Protein AF-A0A3B8PJC1-F1 (afdb_monomer_lite)

Structure (mmCIF, N/CA/C/O backbone):
data_AF-A0A3B8PJC1-F1
#
_entry.id   AF-A0A3B8PJC1-F1
#
loop_
_atom_site.group_PDB
_atom_site.id
_atom_site.type_symbol
_atom_site.label_atom_id
_atom_site.label_alt_id
_atom_site.label_comp_id
_atom_site.label_asym_id
_atom_site.label_entity_id
_atom_site.label_seq_id
_atom_site.pdbx_PDB_ins_code
_atom_site.Cartn_x
_atom_site.Cartn_y
_atom_site.Cartn_z
_atom_site.occupancy
_atom_site.B_iso_or_equiv
_atom_site.auth_seq_id
_atom_site.auth_comp_id
_atom_site.auth_asym_id
_atom_site.auth_atom_id
_atom_site.pdbx_PDB_model_num
ATOM 1 N N . MET A 1 1 ? 3.576 16.536 16.459 1.00 47.75 1 MET A N 1
ATOM 2 C CA . MET A 1 1 ? 3.676 17.608 15.446 1.00 47.75 1 MET A CA 1
ATOM 3 C C . MET A 1 1 ? 4.575 18.656 16.077 1.00 47.75 1 MET A C 1
ATOM 5 O O . MET A 1 1 ? 4.309 19.007 17.212 1.00 47.75 1 MET A O 1
ATOM 9 N N . ASP A 1 2 ? 5.719 18.952 15.465 1.00 52.94 2 ASP A N 1
ATOM 10 C CA . ASP A 1 2 ? 6.889 19.528 16.146 1.00 52.94 2 ASP A CA 1
ATOM 11 C C . ASP A 1 2 ? 6.736 21.039 16.404 1.00 52.94 2 ASP A C 1
ATOM 13 O O . ASP A 1 2 ? 6.673 21.829 15.458 1.00 52.94 2 ASP A O 1
ATOM 17 N N . ASP A 1 3 ? 6.650 21.414 17.682 1.00 64.44 3 ASP A N 1
ATOM 18 C CA . ASP A 1 3 ? 6.340 22.759 18.192 1.00 64.44 3 ASP A CA 1
ATOM 19 C C . ASP A 1 3 ? 7.347 23.807 17.678 1.00 64.44 3 ASP A C 1
ATOM 21 O O . ASP A 1 3 ? 7.002 24.931 17.309 1.00 64.44 3 ASP A O 1
ATOM 25 N N . SER A 1 4 ? 8.606 23.393 17.497 1.00 63.22 4 SER A N 1
ATOM 26 C CA . SER A 1 4 ? 9.683 24.239 16.976 1.00 63.22 4 SER A CA 1
ATOM 27 C C . SER A 1 4 ? 9.411 24.776 15.568 1.00 63.22 4 SER A C 1
ATOM 29 O O . SER A 1 4 ? 9.801 25.900 15.255 1.00 63.22 4 SER A O 1
ATOM 31 N N . ARG A 1 5 ? 8.705 24.026 14.710 1.00 68.12 5 ARG A N 1
ATOM 32 C CA . ARG A 1 5 ? 8.371 24.502 13.355 1.00 68.12 5 ARG A CA 1
ATOM 33 C C . ARG A 1 5 ? 7.305 25.594 13.392 1.00 68.12 5 ARG A C 1
ATOM 35 O O . ARG A 1 5 ? 7.341 26.496 12.561 1.00 68.12 5 ARG A O 1
ATOM 42 N N . GLN A 1 6 ? 6.397 25.543 14.364 1.00 71.31 6 GLN A N 1
ATOM 43 C CA . GLN A 1 6 ? 5.338 26.533 14.529 1.00 71.31 6 GLN A CA 1
ATOM 44 C C . GLN A 1 6 ? 5.892 27.865 15.051 1.00 71.31 6 GLN A C 1
ATOM 46 O O . GLN A 1 6 ? 5.528 28.919 14.531 1.00 71.31 6 GLN A O 1
ATOM 51 N N . PHE A 1 7 ? 6.860 27.824 15.974 1.00 73.88 7 PHE A N 1
ATOM 52 C CA . PHE A 1 7 ? 7.583 29.020 16.421 1.00 73.88 7 PHE A CA 1
ATOM 53 C C . PHE A 1 7 ? 8.360 29.704 15.292 1.00 73.88 7 PHE A C 1
ATOM 55 O O . PHE A 1 7 ? 8.321 30.927 15.178 1.00 73.88 7 PHE A O 1
ATOM 62 N N . VAL A 1 8 ? 9.025 28.934 14.424 1.00 70.19 8 VAL A N 1
ATOM 63 C CA . VAL A 1 8 ? 9.755 29.491 13.272 1.00 70.19 8 VAL A CA 1
ATOM 64 C C . VAL A 1 8 ? 8.797 30.162 12.285 1.00 70.19 8 VAL A C 1
ATOM 66 O O . VAL A 1 8 ? 9.082 31.260 11.814 1.00 70.19 8 VAL A O 1
ATOM 69 N N . ILE A 1 9 ? 7.641 29.551 12.008 1.00 72.38 9 ILE A N 1
ATOM 70 C CA . ILE A 1 9 ? 6.626 30.131 11.116 1.00 72.38 9 ILE A CA 1
ATOM 71 C C . ILE A 1 9 ? 6.079 31.444 11.693 1.00 72.38 9 ILE A C 1
ATOM 73 O O . ILE A 1 9 ? 6.044 32.449 10.984 1.00 72.38 9 ILE A O 1
ATOM 77 N N . LEU A 1 10 ? 5.723 31.467 12.980 1.00 76.38 10 LEU A N 1
ATOM 78 C CA . LEU A 1 10 ? 5.236 32.673 13.657 1.00 76.38 10 LEU A CA 1
ATOM 79 C C . LEU A 1 10 ? 6.296 33.782 13.687 1.00 76.38 10 LEU A C 1
ATOM 81 O O . LEU A 1 10 ? 5.984 34.942 13.426 1.00 76.38 10 LEU A O 1
ATOM 85 N N . ALA A 1 11 ? 7.561 33.440 13.940 1.00 77.75 11 ALA A N 1
ATOM 86 C CA . ALA A 1 11 ? 8.657 34.404 13.922 1.00 77.75 11 ALA A CA 1
ATOM 87 C C . ALA A 1 11 ? 8.848 35.029 12.530 1.00 77.75 11 ALA A C 1
ATOM 89 O O . ALA A 1 11 ? 8.978 36.247 12.414 1.00 77.75 11 ALA A O 1
ATOM 90 N N . VAL A 1 12 ? 8.803 34.222 11.464 1.00 80.50 12 VAL A N 1
ATOM 91 C CA . VAL A 1 12 ? 8.895 34.712 10.078 1.00 80.50 12 VAL A CA 1
ATOM 92 C C . VAL A 1 12 ? 7.710 35.620 9.731 1.00 80.50 12 VAL A C 1
ATOM 94 O O . VAL A 1 12 ? 7.909 36.670 9.122 1.00 80.50 12 VAL A O 1
ATOM 97 N N . GLN A 1 13 ? 6.495 35.272 10.165 1.00 77.62 13 GLN A N 1
ATOM 98 C CA . GLN A 1 13 ? 5.301 36.102 9.966 1.00 77.62 13 GLN A CA 1
ATOM 99 C C . GLN A 1 13 ? 5.413 37.457 10.676 1.00 77.62 13 GLN A C 1
ATOM 101 O O . GLN A 1 13 ? 5.139 38.492 10.069 1.00 77.62 13 GLN A O 1
ATOM 106 N N . LEU A 1 14 ? 5.864 37.474 11.934 1.00 83.88 14 LEU A N 1
ATOM 107 C CA . LEU A 1 14 ? 6.049 38.712 12.695 1.00 83.88 14 LEU A CA 1
ATOM 108 C C . LEU A 1 14 ? 7.140 39.606 12.089 1.00 83.88 14 LEU A C 1
ATOM 110 O O . LEU A 1 14 ? 6.956 40.820 12.010 1.00 83.88 14 LEU A O 1
ATOM 114 N N . LEU A 1 15 ? 8.243 39.022 11.605 1.00 84.25 15 LEU A N 1
ATOM 115 C CA . LEU A 1 15 ? 9.303 39.765 10.916 1.00 84.25 15 LEU A CA 1
ATOM 116 C C . LEU A 1 15 ? 8.822 40.359 9.585 1.00 84.25 15 LEU A C 1
ATOM 118 O O . LEU A 1 15 ? 9.128 41.513 9.284 1.00 84.25 15 LEU A O 1
ATOM 122 N N . ALA A 1 16 ? 8.035 39.607 8.810 1.00 79.44 16 ALA A N 1
ATOM 123 C CA . ALA A 1 16 ? 7.455 40.096 7.562 1.00 79.44 16 ALA A CA 1
ATOM 124 C C . ALA A 1 16 ? 6.463 41.246 7.809 1.00 79.44 16 ALA A C 1
ATOM 126 O O . ALA A 1 16 ? 6.524 42.269 7.127 1.00 79.44 16 ALA A O 1
ATOM 127 N N . LEU A 1 17 ? 5.607 41.131 8.831 1.00 81.44 17 LEU A N 1
ATOM 128 C CA . LEU A 1 17 ? 4.694 42.204 9.236 1.00 81.44 17 LEU A CA 1
ATOM 129 C C . LEU A 1 17 ? 5.451 43.454 9.696 1.00 81.44 17 LEU A C 1
ATOM 131 O O . LEU A 1 17 ? 5.116 44.559 9.271 1.00 81.44 17 LEU A O 1
ATOM 135 N N . ALA A 1 18 ? 6.502 43.294 10.506 1.00 82.44 18 ALA A N 1
ATOM 136 C CA . ALA A 1 18 ? 7.334 44.412 10.938 1.00 82.44 18 ALA A CA 1
ATOM 137 C C . ALA A 1 18 ? 7.978 45.137 9.743 1.00 82.44 18 ALA A C 1
ATOM 139 O O . ALA A 1 18 ? 7.935 46.364 9.685 1.00 82.44 18 ALA A O 1
ATOM 140 N N . ALA A 1 19 ? 8.505 44.399 8.759 1.00 80.44 19 ALA A N 1
ATOM 141 C CA . ALA A 1 19 ? 9.083 44.974 7.543 1.00 80.44 19 ALA A CA 1
ATOM 142 C C . ALA A 1 19 ? 8.050 45.738 6.692 1.00 80.44 19 ALA A C 1
ATOM 144 O O . ALA A 1 19 ? 8.347 46.810 6.169 1.00 80.44 19 ALA A O 1
ATOM 145 N N . VAL A 1 20 ? 6.816 45.234 6.586 1.00 77.06 20 VAL A N 1
ATOM 146 C CA . VAL A 1 20 ? 5.733 45.949 5.889 1.00 77.06 20 VAL A CA 1
ATOM 147 C C . VAL A 1 20 ? 5.383 47.252 6.612 1.00 77.06 20 VAL A C 1
ATOM 149 O O . VAL A 1 20 ? 5.239 48.290 5.965 1.00 77.06 20 VAL A O 1
ATOM 152 N N . VAL A 1 21 ? 5.288 47.229 7.945 1.00 80.50 21 VAL A N 1
ATOM 153 C CA . VAL A 1 21 ? 4.972 48.420 8.751 1.00 80.50 21 VAL A CA 1
ATOM 154 C C . VAL A 1 21 ? 6.070 49.479 8.638 1.00 80.50 21 VAL A C 1
ATOM 156 O O . VAL A 1 21 ? 5.755 50.657 8.464 1.00 80.50 21 VAL A O 1
ATOM 159 N N . THR A 1 22 ? 7.349 49.093 8.684 1.00 79.62 22 THR A N 1
ATOM 160 C CA . THR A 1 22 ? 8.453 50.057 8.547 1.00 79.62 22 THR A CA 1
ATOM 161 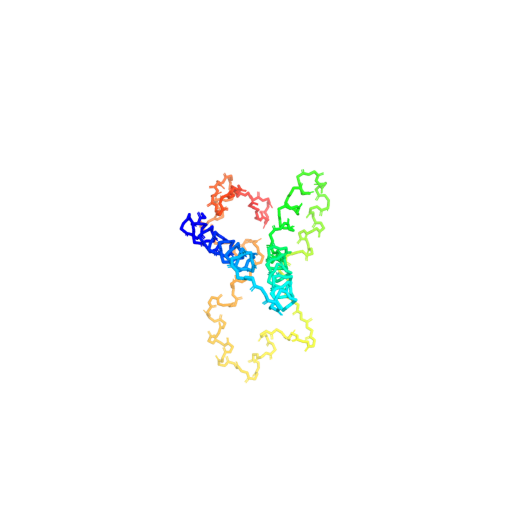C C . THR A 1 22 ? 8.476 50.704 7.165 1.00 79.62 22 THR A C 1
ATOM 163 O O . THR A 1 22 ? 8.582 51.927 7.079 1.00 79.62 22 THR A O 1
ATOM 166 N N . VAL A 1 23 ? 8.290 49.928 6.092 1.00 73.06 23 VAL A N 1
ATOM 167 C CA . VAL A 1 23 ? 8.209 50.442 4.713 1.00 73.06 23 VAL A CA 1
ATOM 168 C C . VAL A 1 23 ? 6.988 51.349 4.517 1.00 73.06 23 VAL A C 1
ATOM 170 O O . VAL A 1 23 ? 7.083 52.354 3.817 1.00 73.06 23 VAL A O 1
ATOM 173 N N . ALA A 1 24 ? 5.859 51.050 5.165 1.00 68.06 24 ALA A N 1
ATOM 174 C CA . ALA A 1 24 ? 4.647 51.868 5.093 1.00 68.06 24 ALA A CA 1
ATOM 175 C C . ALA A 1 24 ? 4.732 53.177 5.898 1.00 68.06 24 ALA A C 1
ATOM 177 O O . ALA A 1 24 ? 4.127 54.174 5.503 1.00 68.06 24 ALA A O 1
ATOM 178 N N . ALA A 1 25 ? 5.479 53.196 7.007 1.00 73.50 25 ALA A N 1
ATOM 179 C CA . ALA A 1 25 ? 5.650 54.377 7.857 1.00 73.50 25 ALA A CA 1
ATOM 180 C C . ALA A 1 25 ? 6.784 55.307 7.383 1.00 73.50 25 ALA A C 1
ATOM 182 O O . ALA A 1 25 ? 6.726 56.517 7.605 1.00 73.50 25 ALA A O 1
ATOM 183 N N . TRP A 1 26 ? 7.786 54.768 6.682 1.00 72.06 26 TRP A N 1
ATOM 184 C CA . TRP A 1 26 ? 8.922 55.510 6.118 1.00 72.06 26 TRP A CA 1
ATOM 185 C C . TRP A 1 26 ? 8.552 56.788 5.327 1.00 72.06 26 TRP A C 1
ATOM 187 O O . TRP A 1 26 ? 9.196 57.823 5.517 1.00 72.06 26 TRP A O 1
ATOM 197 N N . PRO A 1 27 ? 7.487 56.809 4.500 1.00 63.19 27 PRO A N 1
ATOM 198 C CA . PRO A 1 27 ? 7.107 57.981 3.709 1.00 63.19 27 PRO A CA 1
ATOM 199 C C . PRO A 1 27 ? 6.448 59.086 4.544 1.00 63.19 27 PRO A C 1
ATOM 201 O O . PRO A 1 27 ? 6.380 60.231 4.101 1.00 63.19 27 PRO A O 1
ATOM 204 N N . LEU A 1 28 ? 5.946 58.758 5.741 1.00 66.31 28 LEU A N 1
ATOM 205 C CA . LEU A 1 28 ? 5.437 59.745 6.698 1.00 66.31 28 LEU A CA 1
ATOM 206 C C . LEU A 1 28 ? 6.587 60.479 7.401 1.00 66.31 28 LEU A C 1
ATOM 208 O O . LEU A 1 28 ? 6.414 61.625 7.806 1.00 66.31 28 LEU A O 1
ATOM 212 N N . ALA A 1 29 ? 7.762 59.847 7.496 1.00 66.75 29 ALA A N 1
ATOM 213 C CA . ALA A 1 29 ? 8.961 60.425 8.098 1.00 66.75 29 ALA A CA 1
ATOM 214 C C . ALA A 1 29 ? 9.781 61.301 7.126 1.00 66.75 29 ALA A C 1
ATOM 216 O O . ALA A 1 29 ? 10.532 62.166 7.572 1.00 66.75 29 ALA A O 1
ATOM 217 N N . CYS A 1 30 ? 9.643 61.124 5.805 1.00 57.91 30 CYS A N 1
ATOM 218 C CA . CYS A 1 30 ? 10.401 61.886 4.804 1.00 57.91 30 CYS A CA 1
ATOM 219 C C . CYS A 1 30 ? 9.485 62.745 3.909 1.00 57.91 30 CYS A C 1
ATOM 221 O O . CYS A 1 30 ? 8.849 62.259 2.976 1.00 57.91 30 CYS A O 1
ATOM 223 N N . GLY A 1 31 ? 9.437 64.057 4.163 1.00 58.25 31 GLY A N 1
ATOM 224 C CA . GLY A 1 31 ? 8.643 65.007 3.379 1.00 58.25 31 GLY A CA 1
ATOM 225 C C . GLY A 1 31 ? 9.253 65.346 2.009 1.00 58.25 31 GLY A C 1
ATOM 226 O O . GLY A 1 31 ? 10.303 65.974 1.937 1.00 58.25 31 GLY A O 1
ATOM 227 N N . GLY A 1 32 ? 8.549 65.010 0.918 1.00 64.12 32 GLY A N 1
ATOM 228 C CA . GLY A 1 32 ? 8.744 65.623 -0.409 1.00 64.12 32 GLY A CA 1
ATOM 229 C C . GLY A 1 32 ? 8.957 64.656 -1.586 1.00 64.12 32 GLY A C 1
ATOM 230 O O . GLY A 1 32 ? 9.868 63.839 -1.578 1.00 64.12 32 GLY A O 1
ATOM 231 N N . ARG A 1 33 ? 8.103 64.781 -2.622 1.00 56.72 33 ARG A N 1
ATOM 232 C CA . ARG A 1 33 ? 8.130 64.234 -4.013 1.00 56.72 33 ARG A CA 1
ATOM 233 C C . ARG A 1 33 ? 8.525 62.758 -4.280 1.00 56.72 33 ARG A C 1
ATOM 235 O O . ARG A 1 33 ? 8.398 62.331 -5.421 1.00 56.72 33 ARG A O 1
ATOM 242 N N . ARG A 1 34 ? 8.900 61.949 -3.281 1.00 57.97 34 ARG A N 1
ATOM 243 C CA . ARG A 1 34 ? 9.063 60.474 -3.364 1.00 57.97 34 ARG A CA 1
ATOM 244 C C . ARG A 1 34 ? 7.772 59.684 -3.108 1.00 57.97 34 ARG A C 1
ATOM 246 O O . ARG A 1 34 ? 7.641 58.543 -3.537 1.00 57.97 34 ARG A O 1
ATOM 253 N N . ARG A 1 35 ? 6.758 60.372 -2.576 1.00 60.53 35 ARG A N 1
ATOM 254 C CA . ARG A 1 35 ? 5.465 59.840 -2.114 1.00 60.53 35 ARG A CA 1
ATOM 255 C C . ARG A 1 35 ? 4.721 58.932 -3.107 1.00 60.53 35 ARG A C 1
ATOM 257 O O . ARG A 1 35 ? 3.986 58.058 -2.673 1.00 60.53 35 ARG A O 1
ATOM 264 N N . ARG A 1 36 ? 4.871 59.128 -4.427 1.00 61.28 36 ARG A N 1
ATOM 265 C CA . ARG A 1 36 ? 4.194 58.285 -5.438 1.00 61.28 36 ARG A CA 1
ATOM 266 C C . ARG A 1 36 ? 4.877 56.931 -5.645 1.00 61.28 36 ARG A C 1
ATOM 268 O O . ARG A 1 36 ? 4.178 55.946 -5.842 1.00 61.28 36 ARG A O 1
ATOM 275 N N . LEU A 1 37 ? 6.208 56.882 -5.600 1.00 65.06 37 LEU A N 1
ATOM 276 C CA . LEU A 1 37 ? 6.957 55.629 -5.742 1.00 65.06 37 LEU A CA 1
ATOM 277 C C . LEU A 1 37 ? 6.833 54.784 -4.471 1.00 65.06 37 LEU A C 1
ATOM 279 O O . LEU A 1 37 ? 6.659 53.572 -4.557 1.00 65.06 37 LEU A O 1
ATOM 283 N N . ASP A 1 38 ? 6.806 55.444 -3.314 1.00 65.88 38 ASP A N 1
ATOM 284 C CA . ASP A 1 38 ? 6.642 54.776 -2.025 1.00 65.88 38 ASP A CA 1
ATOM 285 C C . ASP A 1 38 ? 5.269 54.085 -1.897 1.00 65.88 38 ASP A C 1
ATOM 287 O O . ASP A 1 38 ? 5.190 52.955 -1.426 1.00 65.88 38 ASP A O 1
ATOM 291 N N . LEU A 1 39 ? 4.192 54.713 -2.393 1.00 71.88 39 LEU A N 1
ATOM 292 C CA . LEU A 1 39 ? 2.844 54.120 -2.403 1.00 71.88 39 LEU A CA 1
ATOM 293 C C . LEU A 1 39 ? 2.720 52.902 -3.332 1.00 71.88 3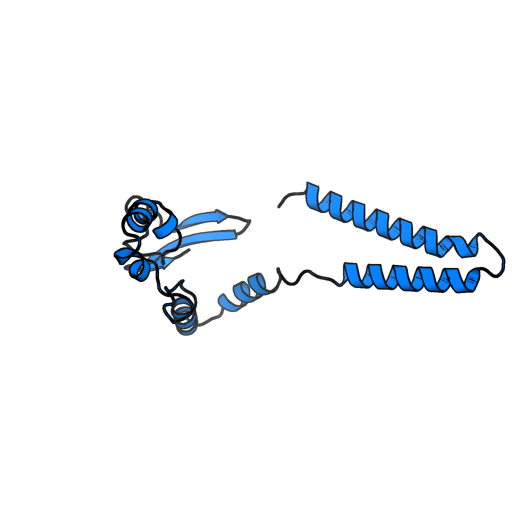9 LEU A C 1
ATOM 295 O O . LEU A 1 39 ? 1.956 51.981 -3.051 1.00 71.88 39 LEU A O 1
ATOM 299 N N . LEU A 1 40 ? 3.457 52.884 -4.444 1.00 75.19 40 LEU A N 1
ATOM 300 C CA . LEU A 1 40 ? 3.470 51.732 -5.346 1.00 75.19 40 LEU A CA 1
ATOM 301 C C . LEU A 1 40 ? 4.236 50.562 -4.720 1.00 75.19 40 LEU A C 1
ATOM 303 O O . LEU A 1 40 ? 3.773 49.426 -4.775 1.00 75.19 40 LEU A O 1
ATOM 307 N N . ALA A 1 41 ? 5.370 50.837 -4.072 1.00 76.12 41 ALA A N 1
ATOM 308 C CA . ALA A 1 41 ? 6.167 49.814 -3.403 1.00 76.12 41 ALA A CA 1
ATOM 309 C C . ALA A 1 41 ? 5.417 49.161 -2.228 1.00 76.12 41 ALA A C 1
ATOM 311 O O . ALA A 1 41 ? 5.485 47.939 -2.058 1.00 76.12 41 ALA A O 1
ATOM 312 N N . THR A 1 42 ? 4.654 49.941 -1.454 1.00 74.81 42 THR A N 1
ATOM 313 C CA . THR A 1 42 ? 3.815 49.402 -0.373 1.00 74.81 42 THR A CA 1
ATOM 314 C C . THR A 1 42 ? 2.662 48.569 -0.921 1.00 74.81 42 THR A C 1
ATOM 316 O O . THR A 1 42 ? 2.445 47.462 -0.436 1.00 74.81 42 THR A O 1
ATOM 319 N N . ALA A 1 43 ? 1.972 49.034 -1.967 1.00 81.38 43 ALA A N 1
ATOM 320 C CA . ALA A 1 43 ? 0.892 48.275 -2.597 1.00 81.38 43 ALA A CA 1
ATOM 321 C C . ALA A 1 43 ? 1.380 46.923 -3.150 1.00 81.38 43 ALA A C 1
ATOM 323 O O . ALA A 1 43 ? 0.743 45.895 -2.915 1.00 81.38 43 ALA A O 1
ATOM 324 N N . VAL A 1 44 ? 2.540 46.893 -3.817 1.00 84.44 44 VAL A N 1
ATOM 325 C CA . VAL A 1 44 ? 3.144 45.650 -4.332 1.00 84.44 44 VAL A CA 1
ATOM 326 C C . VAL A 1 44 ? 3.530 44.710 -3.189 1.00 84.44 44 VAL A C 1
ATOM 328 O O . VAL A 1 44 ? 3.203 43.527 -3.241 1.00 84.44 44 VAL A O 1
ATOM 331 N N . SER A 1 45 ? 4.153 45.229 -2.128 1.00 78.69 45 SER A N 1
ATOM 332 C CA . SER A 1 45 ? 4.544 44.426 -0.959 1.00 78.69 45 SER A CA 1
ATOM 333 C C . SER A 1 45 ? 3.335 43.823 -0.238 1.00 78.69 45 SER A C 1
ATOM 335 O O . SER A 1 45 ? 3.351 42.642 0.098 1.00 78.69 45 SER A O 1
ATOM 337 N N . VAL A 1 46 ? 2.260 44.598 -0.052 1.00 83.25 46 VAL A N 1
ATOM 338 C CA . VAL A 1 46 ? 1.005 44.114 0.547 1.00 83.25 46 VAL A CA 1
ATOM 339 C C . VAL A 1 46 ? 0.348 43.059 -0.341 1.00 83.25 46 VAL A C 1
ATOM 341 O O . VAL A 1 46 ? -0.098 42.039 0.170 1.00 83.25 46 VAL A O 1
ATOM 344 N N . THR A 1 47 ? 0.345 43.247 -1.662 1.00 81.00 47 THR A N 1
ATOM 345 C CA . THR A 1 47 ? -0.234 42.270 -2.601 1.00 81.00 47 THR A CA 1
ATOM 346 C C . THR A 1 47 ? 0.549 40.955 -2.597 1.00 81.00 47 THR A C 1
ATOM 348 O O . THR A 1 47 ? -0.056 39.886 -2.591 1.00 81.00 47 THR A O 1
ATOM 351 N N . LEU A 1 48 ? 1.884 41.011 -2.536 1.00 82.44 48 LEU A N 1
ATOM 352 C CA . LEU A 1 48 ? 2.730 39.820 -2.419 1.00 82.44 48 LEU A CA 1
ATOM 353 C C . LEU A 1 48 ? 2.543 39.115 -1.071 1.00 82.44 48 LEU A C 1
ATOM 355 O O . LEU A 1 48 ? 2.502 37.889 -1.035 1.00 82.44 48 LEU A O 1
ATOM 359 N N . LEU A 1 49 ? 2.389 3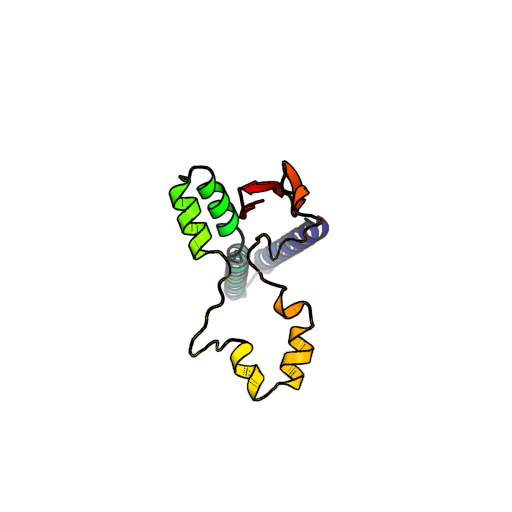9.866 0.026 1.00 79.25 49 LEU A N 1
ATOM 360 C CA . LEU A 1 49 ? 2.162 39.296 1.354 1.00 79.25 49 LEU A CA 1
ATOM 361 C C . LEU A 1 49 ? 0.768 38.670 1.476 1.00 79.25 49 LEU A C 1
ATOM 363 O O . LEU A 1 49 ? 0.653 37.572 2.007 1.00 79.25 49 LEU A O 1
ATOM 367 N N . ILE A 1 50 ? -0.272 39.323 0.945 1.00 80.81 50 ILE A N 1
ATOM 368 C CA . ILE A 1 50 ? -1.621 38.749 0.851 1.00 80.81 50 ILE A CA 1
ATOM 369 C C . ILE A 1 50 ? -1.561 37.486 0.004 1.00 80.81 50 ILE A C 1
ATOM 371 O O . ILE A 1 50 ? -1.977 36.446 0.487 1.00 80.81 50 ILE A O 1
ATOM 375 N N . GLY A 1 51 ? -0.970 37.550 -1.194 1.00 80.62 51 GLY A N 1
ATOM 376 C CA . GLY A 1 51 ? -0.807 36.390 -2.065 1.00 80.62 51 GLY A CA 1
ATOM 377 C C . GLY A 1 51 ? -0.085 35.236 -1.373 1.00 80.62 51 GLY A C 1
ATOM 378 O O . GLY A 1 51 ? -0.531 34.109 -1.489 1.00 80.62 51 GLY A O 1
ATOM 379 N N . TRP A 1 52 ? 0.969 35.506 -0.600 1.00 74.25 52 TRP A N 1
ATOM 380 C CA . TRP A 1 52 ?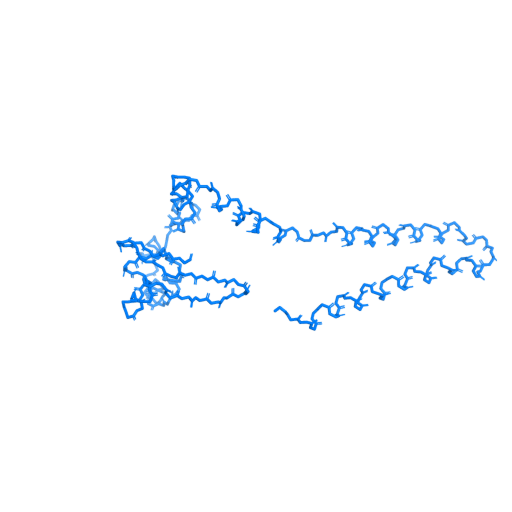 1.684 34.493 0.181 1.00 74.25 52 TRP A CA 1
ATOM 381 C C . TRP A 1 52 ? 0.855 33.925 1.343 1.00 74.25 52 TRP A C 1
ATOM 383 O O . TRP A 1 52 ? 0.895 32.725 1.591 1.00 74.25 52 TRP A O 1
ATOM 393 N N . VAL A 1 53 ? 0.106 34.768 2.062 1.00 70.38 53 VAL A N 1
ATOM 394 C CA . VAL A 1 53 ? -0.740 34.358 3.199 1.00 70.38 53 VAL A CA 1
ATOM 395 C C . VAL A 1 53 ? -1.971 33.580 2.734 1.00 70.38 53 VAL A C 1
ATOM 397 O O . VAL A 1 53 ? -2.343 32.610 3.382 1.00 70.38 53 VAL A O 1
ATOM 400 N N . THR A 1 54 ? -2.583 33.979 1.617 1.00 73.19 54 THR A N 1
ATOM 401 C CA . THR A 1 54 ? -3.730 33.290 1.006 1.00 73.19 54 THR A CA 1
ATOM 402 C C . THR A 1 54 ? -3.308 32.145 0.092 1.00 73.19 54 THR A C 1
ATOM 404 O O . THR A 1 54 ? -4.157 31.440 -0.445 1.00 73.19 54 THR A O 1
ATOM 407 N N . TRP A 1 55 ? -2.006 31.960 -0.146 1.00 65.19 55 TRP A N 1
ATOM 408 C CA . TRP A 1 55 ? -1.496 30.781 -0.832 1.00 65.19 55 TRP A CA 1
ATOM 409 C C . TRP A 1 55 ? -1.424 29.637 0.170 1.00 65.19 55 TRP A C 1
ATOM 411 O O . TRP A 1 55 ? -0.374 29.286 0.705 1.00 65.19 55 TRP A O 1
ATOM 421 N N . GLU A 1 56 ? -2.589 29.068 0.449 1.00 51.25 56 GLU A N 1
ATOM 422 C CA . GLU A 1 56 ? -2.699 27.805 1.154 1.00 51.25 56 GLU A CA 1
ATOM 423 C C . GLU A 1 56 ? -2.212 26.688 0.216 1.00 51.25 56 GLU A C 1
ATOM 425 O O . GLU A 1 56 ? -2.813 26.460 -0.837 1.00 51.25 56 GLU A O 1
ATOM 430 N N . PRO A 1 57 ? -1.109 25.985 0.541 1.00 51.00 57 PRO A N 1
ATOM 431 C CA . PRO A 1 57 ? -0.684 24.831 -0.233 1.00 51.00 57 PRO A CA 1
ATOM 432 C C . PRO A 1 57 ? -1.752 23.740 -0.094 1.00 51.00 57 PRO A C 1
ATOM 434 O O . PRO A 1 57 ? -1.867 23.097 0.952 1.00 51.00 57 PRO A O 1
ATOM 437 N N . ASP A 1 58 ? -2.527 23.566 -1.161 1.00 51.69 58 ASP A N 1
ATOM 438 C CA . ASP A 1 58 ? -3.672 22.670 -1.355 1.00 51.69 58 ASP A CA 1
ATOM 439 C C . ASP A 1 58 ? -3.387 21.196 -1.000 1.00 51.69 58 ASP A C 1
ATOM 441 O O . ASP A 1 58 ? -3.179 20.341 -1.857 1.00 51.69 58 ASP A O 1
ATOM 445 N N . SER A 1 59 ? -3.262 20.876 0.291 1.00 50.25 59 SER A N 1
ATOM 446 C CA . SER A 1 59 ? -2.816 19.534 0.693 1.00 50.25 59 SER A CA 1
ATOM 447 C C . SER A 1 59 ? -3.282 19.052 2.067 1.00 50.25 59 SER A C 1
ATOM 449 O O . SER A 1 59 ? -2.803 18.019 2.534 1.00 50.25 59 SER A O 1
ATOM 451 N N . ARG A 1 60 ? -4.216 19.741 2.743 1.00 52.84 60 ARG A N 1
ATOM 452 C CA . ARG A 1 60 ? -4.678 19.319 4.085 1.00 52.84 60 ARG A CA 1
ATOM 453 C C . ARG A 1 60 ? -6.192 19.199 4.324 1.00 52.84 60 ARG A C 1
ATOM 455 O O . ARG A 1 60 ? -6.539 18.266 5.048 1.00 52.84 60 ARG A O 1
ATOM 462 N N . PRO A 1 61 ? -7.100 20.018 3.758 1.00 50.47 61 PRO A N 1
ATOM 463 C CA . PRO A 1 61 ? -8.518 19.900 4.117 1.00 50.47 61 PRO A CA 1
ATOM 464 C C . PRO A 1 61 ? -9.209 18.676 3.491 1.00 50.47 61 PRO A C 1
ATOM 466 O O . PRO A 1 61 ? -10.039 18.044 4.139 1.00 50.47 61 PRO A O 1
ATOM 469 N N . SER A 1 62 ? -8.793 18.242 2.296 1.00 54.31 62 SER A N 1
ATOM 470 C CA . SER A 1 62 ? -9.462 17.155 1.560 1.00 54.31 62 SER A CA 1
ATOM 471 C C . SER A 1 62 ? -9.430 15.788 2.258 1.00 54.31 62 SER A C 1
ATOM 473 O O . SER A 1 62 ? -10.339 14.982 2.078 1.00 54.31 62 SER A O 1
ATOM 475 N N . VAL A 1 63 ? -8.412 15.510 3.080 1.00 51.78 63 VAL A N 1
ATOM 476 C CA . VAL A 1 63 ? -8.262 14.208 3.760 1.00 51.78 63 VAL A CA 1
ATOM 477 C C . VAL A 1 63 ? -9.121 14.116 5.025 1.00 51.78 63 VAL A C 1
ATOM 479 O O . VAL A 1 63 ? -9.596 13.030 5.356 1.00 51.78 63 VAL A O 1
ATOM 482 N N . LEU A 1 64 ? -9.325 15.234 5.730 1.00 52.91 64 LEU A N 1
ATOM 483 C CA . LEU A 1 64 ? -10.170 15.281 6.929 1.00 52.91 64 LEU A CA 1
ATOM 484 C C . LEU A 1 64 ? -11.653 15.315 6.553 1.00 52.91 64 LEU A C 1
ATOM 486 O O . LEU A 1 64 ? -12.435 14.558 7.120 1.00 52.91 64 LEU A O 1
ATOM 490 N N . GLU A 1 65 ? -12.011 16.071 5.518 1.00 50.72 65 GLU A N 1
ATOM 491 C CA . GLU A 1 65 ? -13.381 16.119 5.000 1.00 50.72 65 GLU A CA 1
ATOM 492 C C . GLU A 1 65 ? -13.809 14.772 4.389 1.00 50.72 65 GLU A C 1
ATOM 494 O O . GLU A 1 65 ? -14.922 14.298 4.612 1.00 50.72 65 GLU A O 1
ATOM 499 N N . ALA A 1 66 ? -12.889 14.059 3.726 1.00 53.16 66 ALA A N 1
ATOM 500 C CA . ALA A 1 66 ? -13.128 12.679 3.302 1.00 53.16 66 ALA A CA 1
ATOM 501 C C . ALA A 1 66 ? -13.302 11.703 4.482 1.00 53.16 66 ALA A C 1
ATOM 503 O O . ALA A 1 66 ? -14.009 10.707 4.339 1.00 53.16 66 ALA A O 1
ATOM 504 N N . ALA A 1 67 ? -12.674 11.958 5.636 1.00 54.19 67 ALA A N 1
ATOM 505 C CA . ALA A 1 67 ? -12.816 11.115 6.821 1.00 54.19 67 ALA A CA 1
ATOM 506 C C . ALA A 1 67 ? -14.166 11.349 7.523 1.00 54.19 67 ALA A C 1
ATOM 508 O O . ALA A 1 67 ? -14.863 10.375 7.809 1.00 54.19 67 ALA A O 1
ATOM 509 N N . GLU A 1 68 ? -14.589 12.602 7.709 1.00 52.56 68 GLU A N 1
ATOM 510 C CA . GLU A 1 68 ? -15.893 12.936 8.309 1.00 52.56 68 GLU A CA 1
ATOM 511 C C . GLU A 1 68 ? -17.071 12.482 7.433 1.00 52.56 68 GLU A C 1
ATOM 513 O O . GLU A 1 68 ? -18.047 11.922 7.935 1.00 52.56 68 GLU A O 1
ATOM 518 N N . LEU A 1 69 ? -16.956 12.584 6.103 1.00 53.56 69 LEU A N 1
ATOM 519 C CA . LEU A 1 69 ? -17.982 12.078 5.184 1.00 53.56 69 LEU A CA 1
ATOM 520 C C . LEU A 1 69 ? -18.180 10.556 5.268 1.00 53.56 69 LEU A C 1
ATOM 522 O O . LEU A 1 69 ? -19.211 10.063 4.820 1.00 53.56 69 LEU A O 1
ATOM 526 N N . THR A 1 70 ? -17.236 9.785 5.823 1.00 54.84 70 THR A N 1
ATOM 527 C CA . THR A 1 70 ? -17.341 8.314 5.887 1.00 54.84 70 THR A CA 1
ATOM 528 C C . THR A 1 70 ? -18.040 7.765 7.131 1.00 54.84 70 THR A C 1
ATOM 530 O O . THR A 1 70 ? -18.421 6.585 7.120 1.00 54.84 70 THR A O 1
ATOM 533 N N . GLU A 1 71 ? -18.270 8.586 8.163 1.00 53.88 71 GLU A N 1
ATOM 534 C CA . GLU A 1 71 ? -18.922 8.147 9.408 1.00 53.88 71 GLU A CA 1
ATOM 535 C C . GLU A 1 71 ? -20.422 7.854 9.220 1.00 53.88 71 GLU A C 1
ATOM 537 O O . GLU A 1 71 ? -20.951 6.940 9.850 1.00 53.88 71 GLU A O 1
ATOM 542 N N . GLY A 1 72 ? -21.092 8.532 8.278 1.00 54.94 72 GLY A N 1
ATOM 543 C CA . GLY A 1 72 ? -22.521 8.337 7.976 1.00 54.94 72 GLY A CA 1
ATOM 544 C C . GLY A 1 72 ? -22.838 7.447 6.764 1.00 54.94 72 GLY A C 1
ATOM 545 O O . GLY A 1 72 ? -24.000 7.314 6.378 1.00 54.94 72 GLY A O 1
ATOM 546 N N . VAL A 1 73 ? -21.833 6.867 6.102 1.00 53.91 73 VAL A N 1
ATOM 547 C CA . VAL A 1 73 ? -22.010 6.257 4.774 1.00 53.91 73 VAL A CA 1
ATOM 548 C C . VAL A 1 73 ? -22.330 4.762 4.849 1.00 53.91 73 VAL A C 1
ATOM 550 O O . VAL A 1 73 ? -21.610 3.976 5.466 1.00 53.91 73 VAL A O 1
ATOM 553 N N . SER A 1 74 ? -23.404 4.364 4.154 1.00 58.38 74 SER A N 1
ATOM 554 C CA . SER A 1 74 ? -23.894 2.983 4.075 1.00 58.38 74 SER A CA 1
ATOM 555 C C . SER A 1 74 ? -22.791 1.981 3.708 1.00 58.38 74 SER A C 1
ATOM 557 O O . SER A 1 74 ? -21.919 2.257 2.876 1.00 58.38 74 SER A O 1
ATOM 559 N N . SER A 1 75 ? -22.846 0.778 4.297 1.00 56.44 75 SER A N 1
ATOM 560 C CA . SER A 1 75 ? -21.834 -0.274 4.086 1.00 56.44 75 SER A CA 1
ATOM 561 C C . SER A 1 75 ? -21.622 -0.605 2.598 1.00 56.44 75 SER A C 1
ATOM 563 O O . SER A 1 75 ? -20.513 -0.939 2.181 1.00 56.44 75 SER A O 1
ATOM 565 N N . GLN A 1 76 ? -22.660 -0.409 1.780 1.00 54.69 76 GLN A N 1
ATOM 566 C CA . GLN A 1 76 ? -22.635 -0.577 0.332 1.00 54.69 76 GLN A CA 1
ATOM 567 C C . GLN A 1 76 ? -21.696 0.416 -0.369 1.00 54.69 76 GLN A C 1
ATOM 569 O O . GLN A 1 76 ? -20.893 0.011 -1.206 1.00 54.69 76 GLN A O 1
ATOM 574 N N . ARG A 1 77 ? -21.736 1.707 -0.012 1.00 54.44 77 ARG A N 1
ATOM 575 C CA . ARG A 1 77 ? -20.860 2.723 -0.621 1.00 54.44 77 ARG A CA 1
ATOM 576 C C . ARG A 1 77 ? -19.414 2.575 -0.121 1.00 54.44 77 ARG A C 1
ATOM 578 O O . ARG A 1 77 ? -18.485 2.766 -0.900 1.00 54.44 77 ARG A O 1
ATOM 585 N N . ARG A 1 78 ? -19.211 2.115 1.125 1.00 56.50 78 ARG A N 1
ATOM 586 C CA . ARG A 1 78 ? -17.888 1.710 1.648 1.00 56.50 78 ARG A CA 1
ATOM 587 C C . ARG A 1 78 ? -17.275 0.552 0.848 1.00 56.50 78 ARG A C 1
ATOM 589 O O . ARG A 1 78 ? -16.076 0.565 0.586 1.00 56.50 78 ARG A O 1
ATOM 596 N N . LYS A 1 79 ? -18.092 -0.420 0.425 1.00 56.94 79 LYS A N 1
ATOM 597 C CA . LYS A 1 79 ? -17.653 -1.551 -0.407 1.00 56.94 79 LYS A CA 1
ATOM 598 C C . LYS A 1 79 ? -17.209 -1.099 -1.804 1.00 56.94 79 LYS A C 1
ATOM 600 O O . LYS A 1 79 ? -16.108 -1.437 -2.221 1.00 56.94 79 LYS A O 1
ATOM 605 N N . VAL A 1 80 ? -18.001 -0.242 -2.457 1.00 57.47 80 VAL A N 1
ATOM 606 C CA . VAL A 1 80 ? -17.660 0.360 -3.764 1.00 57.47 80 VAL A CA 1
ATOM 607 C C . VAL A 1 80 ? -16.331 1.123 -3.696 1.00 57.47 80 VAL A C 1
ATOM 609 O O . VAL A 1 80 ? -15.477 0.962 -4.565 1.00 57.47 80 VAL A O 1
ATOM 612 N N . PHE A 1 81 ? -16.107 1.902 -2.634 1.00 59.41 81 PHE A N 1
ATOM 613 C CA . PHE A 1 81 ? -14.839 2.606 -2.438 1.00 59.41 81 PHE A CA 1
ATOM 614 C C . PHE A 1 81 ? -13.653 1.661 -2.227 1.00 59.41 81 PHE A C 1
ATOM 616 O O . PHE A 1 81 ? -12.618 1.860 -2.852 1.00 59.41 81 PHE A O 1
ATOM 623 N N . LYS A 1 82 ? -13.784 0.619 -1.397 1.00 62.69 82 LYS A N 1
ATOM 624 C CA . LYS A 1 82 ? -12.706 -0.365 -1.193 1.00 62.69 82 LYS A CA 1
ATOM 625 C C . LYS A 1 82 ? -12.292 -1.012 -2.513 1.00 62.69 82 LYS A C 1
ATOM 627 O O . LYS A 1 82 ? -11.103 -1.080 -2.812 1.00 62.69 82 LYS A O 1
ATOM 632 N N . ASP A 1 83 ? -13.262 -1.430 -3.318 1.00 64.06 83 ASP A N 1
ATOM 633 C CA . ASP A 1 83 ? -12.968 -2.103 -4.576 1.00 64.06 83 ASP A CA 1
ATOM 634 C C . ASP A 1 83 ? -12.215 -1.171 -5.540 1.00 64.06 83 ASP A C 1
ATOM 636 O O . ASP A 1 83 ? -11.250 -1.608 -6.167 1.00 64.06 83 ASP A O 1
ATOM 640 N N . HIS A 1 84 ? -12.566 0.114 -5.618 1.00 66.69 84 HIS A N 1
ATOM 641 C CA . HIS A 1 84 ? -11.900 1.061 -6.520 1.00 66.69 84 HIS A CA 1
ATOM 642 C C . HIS A 1 84 ? -10.608 1.691 -5.973 1.00 66.69 84 HIS A C 1
ATOM 644 O O . HIS A 1 84 ? -9.781 2.124 -6.772 1.00 66.69 84 HIS A O 1
ATOM 650 N N . LEU A 1 85 ? -10.413 1.742 -4.651 1.00 73.31 85 LEU A N 1
ATOM 651 C CA . LEU A 1 85 ? -9.268 2.418 -4.026 1.00 73.31 85 LEU A CA 1
ATOM 652 C C . LEU A 1 85 ? -8.119 1.489 -3.628 1.00 73.31 85 LEU A C 1
ATOM 654 O O . LEU A 1 85 ? -7.014 1.973 -3.379 1.00 73.31 85 LEU A O 1
ATOM 658 N N . LEU A 1 86 ? -8.347 0.175 -3.525 1.00 77.69 86 LEU A N 1
ATOM 659 C CA . LEU A 1 86 ? -7.247 -0.741 -3.239 1.00 77.69 86 LEU A CA 1
ATOM 660 C C . LEU A 1 86 ? -6.208 -0.682 -4.371 1.00 77.69 86 LEU A C 1
ATOM 662 O O . LEU A 1 86 ? -6.595 -0.696 -5.542 1.00 77.69 86 LEU A O 1
ATOM 666 N N . PRO A 1 87 ? -4.899 -0.653 -4.054 1.00 79.81 87 PRO A N 1
ATOM 667 C CA . PRO A 1 87 ? -3.860 -0.702 -5.070 1.00 79.81 87 PRO A CA 1
ATOM 668 C C . PRO A 1 87 ? -4.042 -1.936 -5.954 1.00 79.81 87 PRO A C 1
ATOM 670 O O . PRO A 1 87 ? -3.976 -3.072 -5.481 1.00 79.81 87 PRO A O 1
ATOM 673 N N . ARG A 1 88 ? -4.275 -1.708 -7.246 1.00 79.94 88 ARG A N 1
ATOM 674 C CA . ARG A 1 88 ? -4.340 -2.758 -8.263 1.00 79.94 88 ARG A CA 1
ATOM 675 C C . ARG A 1 88 ? -3.169 -2.596 -9.208 1.00 79.94 88 ARG A C 1
ATOM 677 O O . ARG A 1 88 ? -2.755 -1.481 -9.524 1.00 79.94 88 ARG A O 1
ATOM 684 N N . GLN A 1 89 ? -2.659 -3.718 -9.692 1.00 82.19 89 GLN A N 1
ATOM 685 C CA . GLN A 1 89 ? -1.681 -3.686 -10.761 1.00 82.19 89 GLN A CA 1
ATOM 686 C C . GLN A 1 89 ? -2.375 -3.231 -12.051 1.00 82.19 89 GLN A C 1
ATOM 688 O O . GLN A 1 89 ? -3.156 -3.976 -12.639 1.00 82.19 89 GLN A O 1
ATOM 693 N N . ALA A 1 90 ? -2.101 -2.002 -12.483 1.00 82.06 90 ALA A N 1
ATOM 694 C CA . ALA A 1 90 ? -2.498 -1.531 -13.801 1.00 82.06 90 ALA A CA 1
ATOM 695 C C . ALA A 1 90 ? -1.508 -2.086 -14.830 1.00 82.06 90 ALA A C 1
ATOM 697 O O . ALA A 1 90 ? -0.301 -1.862 -14.717 1.00 82.06 90 ALA A O 1
ATOM 698 N N . THR A 1 91 ? -2.013 -2.840 -15.806 1.00 84.38 91 THR A N 1
ATOM 699 C CA . THR A 1 91 ? -1.217 -3.272 -16.959 1.00 84.38 91 THR A CA 1
ATOM 700 C C . THR A 1 91 ? -1.814 -2.700 -18.234 1.00 84.38 91 THR A C 1
ATOM 702 O O . THR A 1 91 ? -3.032 -2.657 -18.389 1.00 84.38 91 THR A O 1
ATOM 705 N N . GLY A 1 92 ? -0.957 -2.205 -19.119 1.00 86.12 92 GLY A N 1
ATOM 706 C CA . GLY A 1 92 ? -1.340 -1.533 -20.354 1.00 86.12 92 GLY A CA 1
ATOM 707 C C . GLY A 1 92 ? -0.107 -1.120 -21.151 1.00 86.12 92 GLY A C 1
ATOM 708 O O . GLY A 1 92 ? 1.010 -1.520 -20.826 1.00 86.12 92 GLY A O 1
ATOM 709 N N . SER A 1 93 ? -0.296 -0.296 -22.180 1.00 83.62 93 SER A N 1
ATOM 710 C CA . SER A 1 93 ? 0.806 0.194 -23.020 1.00 83.62 93 SER A CA 1
ATOM 711 C C . SER A 1 93 ? 1.826 1.034 -22.247 1.00 83.62 93 SER A C 1
ATOM 713 O O . SER A 1 93 ? 3.008 1.000 -22.565 1.00 83.62 93 SER A O 1
ATOM 715 N N . GLU A 1 94 ? 1.381 1.763 -21.222 1.00 89.81 94 GLU A N 1
ATOM 716 C CA . GLU A 1 94 ? 2.243 2.629 -20.405 1.00 89.81 94 GLU A CA 1
ATOM 717 C C . GLU A 1 94 ? 2.922 1.877 -19.249 1.00 89.81 94 GLU A C 1
ATOM 719 O O . GLU A 1 94 ? 4.007 2.254 -18.810 1.00 89.81 94 GLU A O 1
ATOM 724 N N . TYR A 1 95 ? 2.319 0.779 -18.779 1.00 91.94 95 TYR A N 1
ATOM 725 C CA . TYR A 1 95 ? 2.818 -0.026 -17.661 1.00 91.94 95 TYR A CA 1
ATOM 726 C C . TYR A 1 95 ? 2.723 -1.516 -17.994 1.00 91.94 95 TYR A C 1
ATOM 728 O O . TYR A 1 95 ? 1.669 -2.133 -17.878 1.00 91.94 95 TYR A O 1
ATOM 736 N N . VAL A 1 96 ? 3.840 -2.131 -18.378 1.00 92.75 96 VAL A N 1
ATOM 737 C CA . VAL A 1 96 ? 3.847 -3.503 -18.923 1.00 92.75 96 VAL A CA 1
ATOM 738 C C . VAL A 1 96 ? 4.073 -4.612 -17.892 1.00 92.75 96 VAL A C 1
ATOM 740 O O . VAL A 1 96 ? 4.216 -5.763 -18.287 1.00 92.75 96 VAL A O 1
ATOM 743 N N . SER A 1 97 ? 4.088 -4.314 -16.585 1.00 92.38 97 SER A N 1
ATOM 744 C CA . SER A 1 97 ? 4.482 -5.252 -15.512 1.00 92.38 97 SER A CA 1
ATOM 745 C C . SER A 1 97 ? 5.961 -5.674 -15.552 1.00 92.38 97 SER A C 1
ATOM 747 O O . SER A 1 97 ? 6.599 -5.746 -16.599 1.00 92.38 97 SER A O 1
ATOM 749 N N . SER A 1 98 ? 6.511 -6.028 -14.387 1.00 93.94 98 SER A N 1
ATOM 750 C CA . SER A 1 98 ? 7.857 -6.606 -14.283 1.00 93.94 98 SER A CA 1
ATOM 751 C C . SER A 1 98 ? 7.974 -7.980 -14.953 1.00 93.94 98 SER A C 1
ATOM 753 O O . SER A 1 98 ? 9.075 -8.384 -15.326 1.00 93.94 98 SER A O 1
ATOM 755 N N . GLN A 1 99 ? 6.857 -8.696 -15.135 1.00 93.81 99 GLN A N 1
ATOM 756 C CA . GLN A 1 99 ? 6.847 -10.009 -15.787 1.00 93.81 99 GLN A CA 1
ATOM 757 C C . GLN A 1 99 ? 7.307 -9.931 -17.247 1.00 93.81 99 GLN A C 1
ATOM 759 O O . GLN A 1 99 ? 8.059 -10.797 -17.688 1.00 93.81 99 GLN A O 1
ATOM 764 N N . THR A 1 100 ? 6.929 -8.871 -17.967 1.00 95.31 100 THR A N 1
ATOM 765 C CA . THR A 1 100 ? 7.322 -8.653 -19.368 1.00 95.31 100 THR A CA 1
ATOM 766 C C . THR A 1 100 ? 8.836 -8.506 -19.512 1.00 95.31 100 THR A C 1
ATOM 768 O O . THR A 1 100 ? 9.427 -9.000 -20.468 1.00 95.31 100 THR A O 1
ATOM 771 N N . CYS A 1 101 ? 9.498 -7.907 -18.520 1.00 95.19 101 CYS A N 1
ATOM 772 C CA . CYS A 1 101 ? 10.945 -7.701 -18.528 1.00 95.19 101 CYS A CA 1
ATOM 773 C C . CYS A 1 101 ? 11.744 -9.002 -18.316 1.00 95.19 101 CYS A C 1
ATOM 775 O O . CYS A 1 101 ? 12.946 -9.035 -18.580 1.00 95.19 101 CYS A O 1
ATOM 777 N N . ARG A 1 102 ? 11.112 -10.072 -17.812 1.00 97.31 102 ARG A N 1
ATOM 778 C CA . ARG A 1 102 ? 11.801 -11.279 -17.327 1.00 97.31 102 ARG A CA 1
ATOM 779 C C . ARG A 1 102 ? 12.557 -12.038 -18.417 1.00 97.31 102 ARG A C 1
ATOM 781 O O . ARG A 1 102 ? 13.627 -12.565 -18.128 1.00 97.31 102 ARG A O 1
ATOM 788 N N . SER A 1 103 ? 12.009 -12.128 -19.627 1.00 97.50 103 SER A N 1
ATOM 789 C CA . SER A 1 103 ? 12.604 -12.914 -20.718 1.00 97.50 103 SER A CA 1
ATOM 790 C C . SER A 1 103 ? 13.912 -12.300 -21.223 1.00 97.50 103 SER A C 1
ATOM 792 O O . SER A 1 103 ? 14.891 -13.019 -21.397 1.00 97.50 103 SER A O 1
ATOM 794 N N . CYS A 1 104 ? 13.949 -10.975 -21.393 1.00 98.25 104 CYS A N 1
ATOM 795 C CA . CYS A 1 104 ? 15.129 -10.248 -21.870 1.00 98.25 104 CYS A CA 1
ATOM 796 C C . CYS A 1 104 ? 16.109 -9.883 -20.741 1.00 98.25 104 CYS A C 1
ATOM 798 O O . CYS A 1 104 ? 17.309 -9.767 -20.981 1.00 98.25 104 CYS A O 1
ATOM 800 N N . HIS A 1 105 ? 15.626 -9.727 -19.501 1.00 98.31 105 HIS A N 1
ATOM 801 C CA . HIS A 1 105 ? 16.439 -9.340 -18.341 1.00 98.31 105 HIS A CA 1
ATOM 802 C C . HIS A 1 105 ? 16.345 -10.337 -17.169 1.00 98.31 105 HIS A C 1
ATOM 804 O O . HIS A 1 105 ? 16.014 -9.941 -16.046 1.00 98.31 105 HIS A O 1
ATOM 810 N N . PRO A 1 106 ? 16.678 -11.627 -17.363 1.00 97.88 106 PRO A N 1
ATOM 811 C CA . PRO A 1 106 ? 16.476 -12.656 -16.341 1.00 97.88 106 PRO A CA 1
ATOM 812 C C . PRO A 1 106 ? 17.325 -12.434 -15.080 1.00 97.88 106 PRO A C 1
ATOM 814 O O . PRO A 1 106 ? 16.849 -12.673 -13.970 1.00 97.88 106 PRO A O 1
ATOM 817 N N . GLY A 1 107 ? 18.559 -11.935 -15.228 1.00 98.38 107 GLY A N 1
ATOM 818 C CA . GLY A 1 107 ? 19.447 -11.641 -14.100 1.00 98.38 107 GLY A CA 1
ATOM 819 C C . GLY A 1 107 ? 18.908 -10.521 -13.209 1.00 98.38 107 GLY A C 1
ATOM 820 O O . GLY A 1 107 ? 18.775 -10.711 -12.003 1.00 98.38 107 GLY A O 1
ATOM 821 N N . GLN A 1 108 ? 18.522 -9.391 -13.812 1.00 98.06 108 GLN A N 1
ATOM 822 C CA . GLN A 1 108 ? 17.996 -8.241 -13.068 1.00 98.06 108 GLN A CA 1
ATOM 823 C C . GLN A 1 108 ? 16.617 -8.515 -12.486 1.00 98.06 108 GLN A C 1
ATOM 825 O O . GLN A 1 108 ? 16.342 -8.146 -11.348 1.00 98.06 108 GLN A O 1
ATOM 830 N N . PHE A 1 109 ? 15.768 -9.225 -13.232 1.00 97.88 109 PHE A N 1
ATOM 831 C CA . PHE A 1 109 ? 14.504 -9.702 -12.695 1.00 97.88 109 PHE A CA 1
ATOM 832 C C . PHE A 1 109 ? 14.743 -10.584 -11.465 1.00 97.88 109 PHE A C 1
ATOM 834 O O . PHE A 1 109 ? 14.122 -10.357 -10.436 1.00 97.88 109 PHE A O 1
ATOM 841 N N . SER A 1 110 ? 15.662 -11.554 -11.533 1.00 97.38 110 SER A N 1
ATOM 842 C CA . SER A 1 110 ? 15.959 -12.467 -10.420 1.00 97.38 110 SER A CA 1
ATOM 843 C C . SER A 1 110 ? 16.476 -11.741 -9.175 1.00 97.38 110 SER A C 1
ATOM 845 O O . SER A 1 110 ? 15.990 -11.993 -8.070 1.00 97.38 110 SER A O 1
ATOM 847 N N . THR A 1 111 ? 17.428 -10.816 -9.329 1.00 97.94 111 THR A N 1
ATOM 848 C CA . THR A 1 111 ? 17.972 -10.052 -8.198 1.00 97.94 111 THR A CA 1
ATOM 849 C C . THR A 1 111 ? 16.906 -9.150 -7.583 1.00 97.94 111 THR A C 1
ATOM 851 O O . THR A 1 111 ? 16.666 -9.237 -6.379 1.00 97.94 111 THR A O 1
ATOM 854 N N . TRP A 1 112 ? 16.189 -8.367 -8.395 1.00 97.38 112 TRP A N 1
ATOM 855 C CA . TRP A 1 112 ? 15.103 -7.496 -7.937 1.00 97.38 112 TRP A CA 1
ATOM 856 C C . TRP A 1 112 ? 13.962 -8.280 -7.276 1.00 97.38 112 TRP A C 1
ATOM 858 O O . TRP A 1 112 ? 13.516 -7.920 -6.183 1.00 97.38 112 TRP A O 1
ATOM 868 N N . HIS A 1 113 ? 13.530 -9.387 -7.886 1.00 96.62 113 HIS A N 1
ATOM 869 C CA . HIS A 1 113 ? 12.421 -10.216 -7.409 1.00 96.62 113 HIS A CA 1
ATOM 870 C C . HIS A 1 113 ? 12.755 -10.951 -6.100 1.00 96.62 113 HIS A C 1
ATOM 872 O O . HIS A 1 113 ? 11.882 -11.515 -5.450 1.00 96.62 113 HIS A O 1
ATOM 878 N N . ARG A 1 114 ? 14.007 -10.958 -5.650 1.00 96.25 114 ARG A N 1
ATOM 879 C CA . ARG A 1 114 ? 14.355 -11.470 -4.316 1.00 96.25 114 ARG A CA 1
ATOM 880 C C . ARG A 1 114 ? 14.331 -10.388 -3.240 1.00 96.25 114 ARG A C 1
ATOM 882 O O . ARG A 1 114 ? 14.384 -10.717 -2.060 1.00 96.25 114 ARG A O 1
ATOM 889 N N . THR A 1 115 ? 14.207 -9.117 -3.619 1.00 96.00 115 THR A N 1
ATOM 890 C CA . THR A 1 115 ? 14.138 -7.993 -2.678 1.00 96.00 115 THR A CA 1
ATOM 891 C C . THR A 1 115 ? 12.712 -7.723 -2.203 1.00 96.00 115 THR A C 1
ATOM 893 O O . THR A 1 115 ? 11.732 -8.130 -2.836 1.00 96.00 115 THR A O 1
ATOM 896 N N . PHE A 1 116 ? 12.599 -6.972 -1.107 1.00 93.75 116 PHE A N 1
ATOM 897 C CA . PHE A 1 116 ? 11.324 -6.495 -0.571 1.00 93.75 116 PHE A CA 1
ATOM 898 C C . PHE A 1 116 ? 10.573 -5.543 -1.522 1.00 93.75 116 PHE A C 1
ATOM 900 O O . PHE A 1 116 ? 9.357 -5.414 -1.415 1.00 93.75 116 PHE A O 1
ATOM 907 N N . HIS A 1 117 ? 11.252 -4.918 -2.493 1.00 93.94 117 HIS A N 1
ATOM 908 C CA . HIS A 1 117 ? 10.632 -3.940 -3.395 1.00 93.94 117 HIS A CA 1
ATOM 909 C C . HIS A 1 117 ? 9.452 -4.510 -4.184 1.00 93.94 117 HIS A C 1
ATOM 911 O O . HIS A 1 117 ? 8.474 -3.803 -4.400 1.00 93.94 117 HIS A O 1
ATOM 917 N N . ARG A 1 118 ? 9.495 -5.793 -4.569 1.00 93.69 118 ARG A N 1
ATOM 918 C CA . ARG A 1 118 ? 8.376 -6.422 -5.293 1.00 93.69 118 ARG A CA 1
ATOM 919 C C . ARG A 1 118 ? 7.107 -6.563 -4.441 1.00 93.69 118 ARG A C 1
ATOM 921 O O . ARG A 1 118 ? 6.030 -6.740 -4.989 1.00 93.69 118 ARG A O 1
ATOM 928 N N . THR A 1 119 ? 7.258 -6.563 -3.115 1.00 91.81 119 THR A N 1
ATOM 929 C CA . THR A 1 119 ? 6.209 -6.853 -2.125 1.00 91.81 119 THR A CA 1
ATOM 930 C C . THR A 1 119 ? 5.847 -5.640 -1.265 1.00 91.81 119 THR A C 1
ATOM 932 O O . THR A 1 119 ? 5.009 -5.761 -0.376 1.00 91.81 119 THR A O 1
ATOM 935 N N . MET A 1 120 ? 6.464 -4.477 -1.497 1.00 92.06 120 MET A N 1
ATOM 936 C CA . MET A 1 120 ? 6.267 -3.276 -0.676 1.00 92.06 120 MET A CA 1
ATOM 937 C C . MET A 1 120 ? 4.821 -2.756 -0.717 1.00 92.06 120 MET A C 1
ATOM 939 O O . MET A 1 120 ? 4.347 -2.174 0.255 1.00 92.06 120 MET A O 1
ATOM 943 N N . THR A 1 121 ? 4.111 -2.982 -1.823 1.00 90.12 121 THR A N 1
ATOM 944 C CA . THR A 1 121 ? 2.713 -2.576 -1.995 1.00 90.12 121 THR A CA 1
ATOM 945 C C . THR A 1 121 ? 1.873 -3.796 -2.325 1.00 90.12 121 THR A C 1
ATOM 947 O O . THR A 1 121 ? 1.977 -4.356 -3.413 1.00 90.12 121 THR A O 1
ATOM 950 N N . GLN A 1 122 ? 1.045 -4.211 -1.374 1.00 89.94 122 GLN A N 1
ATOM 951 C CA . GLN A 1 122 ? 0.115 -5.324 -1.517 1.00 89.94 122 GLN A CA 1
ATOM 952 C C . GLN A 1 122 ? -1.176 -4.971 -0.785 1.00 89.94 122 GLN A C 1
ATOM 954 O O . GLN A 1 122 ? -1.139 -4.323 0.263 1.00 89.94 122 GLN A O 1
ATOM 959 N N . ALA A 1 123 ? -2.315 -5.402 -1.323 1.00 89.50 123 ALA A N 1
ATOM 960 C CA . ALA A 1 123 ? -3.555 -5.375 -0.561 1.00 89.50 123 ALA A CA 1
ATOM 961 C C . ALA A 1 123 ? -3.405 -6.279 0.674 1.00 89.50 123 ALA A C 1
ATOM 963 O O . ALA A 1 123 ? -2.806 -7.353 0.584 1.00 89.50 123 ALA A O 1
ATOM 964 N N . ALA A 1 124 ? -3.924 -5.842 1.821 1.00 90.19 124 ALA A N 1
ATOM 965 C CA . ALA A 1 124 ? -3.878 -6.631 3.047 1.00 90.19 124 ALA A CA 1
ATOM 966 C C . ALA A 1 124 ? -4.804 -7.853 2.920 1.00 90.19 124 ALA A C 1
ATOM 968 O O . ALA A 1 124 ? -6.013 -7.707 2.739 1.00 90.19 124 ALA A O 1
ATOM 969 N N . GLY A 1 125 ? -4.221 -9.045 3.006 1.00 90.88 125 GLY A N 1
ATOM 970 C CA . GLY A 1 125 ? -4.890 -10.338 2.894 1.00 90.88 125 GLY A CA 1
ATOM 971 C C . GLY A 1 125 ? -4.037 -11.439 3.532 1.00 90.88 125 GLY A C 1
ATOM 972 O O . GLY A 1 125 ? -2.922 -11.155 3.980 1.00 90.88 125 GLY A O 1
ATOM 973 N N . PRO A 1 126 ? -4.516 -12.693 3.572 1.00 92.12 126 PRO A N 1
ATOM 974 C CA . PRO A 1 126 ? -3.818 -13.787 4.251 1.00 92.12 126 PRO A CA 1
ATOM 975 C C . PRO A 1 126 ? -2.404 -14.044 3.711 1.00 92.12 126 PRO A C 1
ATOM 977 O O . PRO A 1 126 ? -1.528 -14.450 4.467 1.00 92.12 126 PRO A O 1
ATOM 980 N N . ASP A 1 127 ? -2.175 -13.752 2.428 1.00 90.94 127 ASP A N 1
ATOM 981 C CA . ASP A 1 127 ? -0.886 -13.959 1.760 1.00 90.94 127 ASP A CA 1
ATOM 982 C C . ASP A 1 127 ? 0.120 -12.815 1.984 1.00 90.94 127 ASP A C 1
ATOM 984 O O . ASP A 1 127 ? 1.322 -12.996 1.787 1.00 90.94 127 ASP A O 1
ATOM 988 N N . SER A 1 128 ? -0.350 -11.625 2.376 1.00 92.31 128 SER A N 1
ATOM 989 C CA . SER A 1 128 ? 0.482 -10.421 2.531 1.00 92.31 128 SER A CA 1
ATOM 990 C C . SER A 1 128 ? 0.665 -9.996 3.989 1.00 92.31 128 SER A C 1
ATOM 992 O O . SER A 1 128 ? 1.680 -9.384 4.332 1.00 92.31 128 SER A O 1
ATOM 994 N N . VAL A 1 129 ? -0.283 -10.340 4.866 1.00 93.69 129 VAL A N 1
ATOM 995 C CA . VAL A 1 129 ? -0.171 -10.130 6.311 1.00 93.69 129 VAL A CA 1
ATOM 996 C C . VAL A 1 129 ? 0.672 -11.246 6.915 1.00 93.69 129 VAL A C 1
ATOM 998 O O . VAL A 1 129 ? 0.388 -12.427 6.748 1.00 93.69 129 VAL A O 1
ATOM 1001 N N . ILE A 1 130 ? 1.705 -10.870 7.672 1.00 92.62 130 ILE A N 1
ATOM 1002 C CA . ILE A 1 130 ? 2.594 -11.834 8.330 1.00 92.62 130 ILE A CA 1
ATOM 1003 C C . ILE A 1 130 ? 1.757 -12.752 9.246 1.00 92.62 130 ILE A C 1
ATOM 1005 O O . ILE A 1 130 ? 1.062 -12.238 10.130 1.00 92.62 130 ILE A O 1
ATOM 1009 N N . PRO A 1 131 ? 1.836 -14.093 9.107 1.00 91.06 131 PRO A N 1
ATOM 1010 C CA . PRO A 1 131 ? 1.004 -15.022 9.877 1.00 91.06 131 PRO A CA 1
ATOM 1011 C C . PRO A 1 131 ? 1.096 -14.817 11.393 1.00 91.06 131 PRO A C 1
ATOM 1013 O O . PRO A 1 131 ? 0.076 -14.754 12.076 1.00 91.06 131 PRO A O 1
ATOM 1016 N N . ALA A 1 132 ? 2.306 -14.574 11.909 1.00 92.88 132 ALA A N 1
ATOM 1017 C CA . ALA A 1 132 ? 2.555 -14.279 13.324 1.00 92.88 132 ALA A CA 1
ATOM 1018 C C . ALA A 1 132 ? 1.899 -12.973 13.827 1.00 92.88 132 ALA A C 1
ATOM 1020 O O . ALA A 1 132 ? 1.906 -12.687 15.023 1.00 92.88 132 ALA A O 1
ATOM 1021 N N . HIS A 1 133 ? 1.360 -12.142 12.933 1.00 92.44 133 HIS A N 1
ATOM 1022 C CA . HIS A 1 133 ? 0.690 -10.882 13.257 1.00 92.44 133 HIS A CA 1
ATOM 1023 C C . HIS A 1 133 ? -0.801 -10.894 12.924 1.00 92.44 133 HIS A C 1
ATOM 1025 O O . HIS A 1 133 ? -1.502 -9.957 13.295 1.00 92.44 133 HIS A O 1
ATOM 1031 N N . SER A 1 134 ? -1.317 -11.963 12.310 1.00 91.00 134 SER A N 1
ATOM 1032 C CA . SER A 1 134 ? -2.742 -12.066 11.979 1.00 91.00 134 SER A CA 1
ATOM 1033 C C . SER A 1 134 ? -3.639 -11.988 13.220 1.00 91.00 134 SER A C 1
ATOM 1035 O O . SER A 1 134 ? -4.699 -11.375 13.160 1.00 91.00 134 SER A O 1
ATOM 1037 N N . GLY A 1 135 ? -3.192 -12.521 14.364 1.00 90.50 135 GLY A N 1
ATOM 1038 C CA . GLY A 1 135 ? -3.917 -12.428 15.640 1.00 90.50 135 GLY A CA 1
ATOM 1039 C C . GLY A 1 135 ? -3.971 -11.021 16.247 1.00 90.50 135 GLY A C 1
ATOM 1040 O O . GLY A 1 135 ? -4.725 -10.791 17.180 1.00 90.50 135 GLY A O 1
ATOM 1041 N N . GLN A 1 136 ? -3.202 -10.057 15.728 1.00 93.44 136 GLN A N 1
ATOM 1042 C CA . GLN A 1 136 ? -3.311 -8.660 16.164 1.00 93.44 136 GLN A CA 1
ATOM 1043 C C . GLN A 1 136 ? -4.560 -7.977 15.597 1.00 93.44 136 GLN A C 1
ATOM 1045 O O . GLN A 1 136 ? -4.960 -6.940 16.108 1.00 93.44 136 GLN A O 1
ATOM 1050 N N . PHE A 1 137 ? -5.198 -8.553 14.577 1.00 95.06 137 PHE A N 1
ATOM 1051 C CA . PHE A 1 137 ? -6.443 -8.044 14.000 1.00 95.06 137 PHE A CA 1
ATOM 1052 C C . PHE A 1 137 ? -7.686 -8.525 14.769 1.00 95.06 137 PHE A C 1
ATOM 1054 O O . PHE A 1 137 ? -8.720 -8.817 14.172 1.00 95.06 137 PHE A O 1
ATOM 1061 N N . ASP A 1 138 ? -7.568 -8.603 16.095 1.00 93.56 138 ASP A N 1
ATOM 1062 C CA . ASP A 1 138 ? -8.636 -8.942 17.042 1.00 93.56 138 ASP A CA 1
ATOM 1063 C C . ASP A 1 138 ? -8.822 -7.800 18.060 1.00 93.56 138 ASP A C 1
ATOM 1065 O O . ASP A 1 138 ? -8.664 -7.959 19.268 1.00 93.56 138 ASP A O 1
ATOM 1069 N N . GLY A 1 139 ? -9.034 -6.581 17.551 1.00 92.81 139 GLY A N 1
ATOM 1070 C CA . GLY A 1 139 ? -9.299 -5.387 18.361 1.00 92.81 139 GLY A CA 1
ATOM 1071 C C . GLY A 1 139 ? -8.054 -4.648 18.860 1.00 92.81 139 GLY A C 1
ATOM 1072 O O . GLY A 1 139 ? -8.158 -3.781 19.732 1.00 92.81 139 GLY A O 1
ATOM 1073 N N . LYS A 1 140 ? -6.852 -4.948 18.339 1.00 95.25 140 LYS A N 1
ATOM 1074 C CA . LYS A 1 140 ? -5.641 -4.218 18.745 1.00 95.25 140 LYS A CA 1
ATOM 1075 C C . LYS A 1 140 ? -5.758 -2.752 18.347 1.00 95.25 140 LYS A C 1
ATOM 1077 O O . LYS A 1 140 ? -5.902 -2.428 17.169 1.00 95.25 140 LYS A O 1
ATOM 1082 N N . ARG A 1 141 ? -5.594 -1.866 19.328 1.00 95.75 141 ARG A N 1
ATOM 1083 C CA . ARG A 1 141 ? -5.564 -0.422 19.099 1.00 95.75 141 ARG A CA 1
ATOM 1084 C C . ARG A 1 141 ? -4.151 0.060 18.808 1.00 95.75 141 ARG A C 1
ATOM 1086 O O . ARG A 1 141 ? -3.213 -0.275 19.530 1.00 95.75 141 ARG A O 1
ATOM 1093 N N . LEU A 1 142 ? -4.010 0.845 17.748 1.00 93.94 142 LEU A N 1
ATOM 1094 C CA . LEU A 1 142 ? -2.777 1.522 17.367 1.00 93.94 142 LEU A CA 1
ATOM 1095 C C . LEU A 1 142 ? -2.991 3.033 17.409 1.00 93.94 142 LEU A C 1
ATOM 1097 O O . LEU A 1 142 ? -4.083 3.520 17.123 1.00 93.94 142 LEU A O 1
ATOM 1101 N N . GLU A 1 143 ? -1.930 3.774 17.707 1.00 94.69 143 GLU A N 1
ATOM 1102 C CA . GLU A 1 143 ? -1.903 5.225 17.572 1.00 94.69 143 GLU A CA 1
ATOM 1103 C C . GLU A 1 143 ? -0.799 5.613 16.589 1.00 94.69 143 GLU A C 1
ATOM 1105 O O . GLU A 1 143 ? 0.345 5.169 16.698 1.00 94.69 143 GLU A O 1
ATOM 1110 N N . SER A 1 144 ? -1.138 6.428 15.594 1.00 88.50 144 SER A N 1
ATOM 1111 C CA . SER A 1 144 ? -0.157 6.968 14.659 1.00 88.50 144 SER A CA 1
ATOM 1112 C C . SER A 1 144 ? -0.599 8.330 14.163 1.00 88.50 144 SER A C 1
ATOM 1114 O O . SER A 1 144 ? -1.748 8.512 13.770 1.00 88.50 144 SER A O 1
ATOM 1116 N N . ARG A 1 145 ? 0.324 9.300 14.162 1.00 91.50 145 ARG A N 1
ATOM 1117 C CA . ARG A 1 145 ? 0.075 10.670 13.675 1.00 91.50 145 ARG A CA 1
ATOM 1118 C C . ARG A 1 145 ? -1.170 11.323 14.311 1.00 91.50 145 ARG A C 1
ATOM 1120 O O . ARG A 1 145 ? -1.885 12.050 13.632 1.00 91.50 145 ARG A O 1
ATOM 1127 N N . GLY A 1 146 ? -1.420 11.056 15.597 1.00 91.00 146 GLY A N 1
ATOM 1128 C CA . GLY A 1 146 ? -2.566 11.594 16.343 1.00 91.00 146 GLY A CA 1
ATOM 1129 C C . GLY A 1 146 ? -3.916 10.954 16.000 1.00 91.00 146 GLY A C 1
ATOM 1130 O O . GLY A 1 146 ? -4.952 11.525 16.321 1.00 91.00 1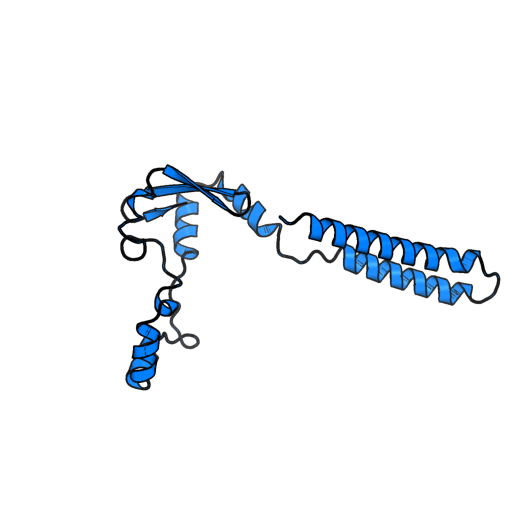46 GLY A O 1
ATOM 1131 N N . ARG A 1 147 ? -3.924 9.800 15.320 1.00 88.00 147 ARG A N 1
ATOM 1132 C CA . ARG A 1 147 ? -5.134 9.033 14.998 1.00 88.00 147 ARG A CA 1
ATOM 1133 C C . ARG A 1 147 ? -5.092 7.672 15.678 1.00 88.00 147 ARG A C 1
ATOM 1135 O O . ARG A 1 147 ? -4.036 7.034 15.715 1.00 88.00 147 ARG A O 1
ATOM 1142 N N . HIS A 1 148 ? -6.249 7.233 16.161 1.00 91.44 148 HIS A N 1
ATOM 1143 C CA . HIS A 1 148 ? -6.452 5.890 16.690 1.00 91.44 148 HIS A CA 1
ATOM 1144 C C . HIS A 1 148 ? -7.009 4.970 15.604 1.00 91.44 148 HIS A C 1
ATOM 1146 O O . HIS A 1 148 ? -7.877 5.371 14.831 1.00 91.44 148 HIS A O 1
ATOM 1152 N N . TYR A 1 149 ? -6.503 3.743 15.575 1.00 92.19 149 TYR A N 1
ATOM 1153 C CA . TYR A 1 149 ? -6.898 2.686 14.649 1.00 92.19 149 TYR A CA 1
ATOM 1154 C C . TYR A 1 149 ? -7.216 1.433 15.447 1.00 92.19 149 TYR A C 1
ATOM 1156 O O . TYR A 1 149 ? -6.512 1.143 16.416 1.00 92.19 149 TYR A O 1
ATOM 1164 N N . GLU A 1 150 ? -8.232 0.681 15.041 1.00 94.81 150 GLU A N 1
ATOM 1165 C CA . GLU A 1 150 ? -8.576 -0.592 15.672 1.00 94.81 150 GLU A CA 1
ATOM 1166 C C . GLU A 1 150 ? -8.515 -1.702 14.630 1.00 94.81 150 GLU A C 1
ATOM 1168 O O . GLU A 1 150 ? -9.321 -1.776 13.700 1.00 94.81 150 GLU A O 1
ATOM 1173 N N . LEU A 1 151 ? -7.516 -2.569 14.783 1.00 95.06 151 LEU A N 1
ATOM 1174 C CA . LEU A 1 151 ? -7.281 -3.644 13.841 1.00 95.06 151 LEU A CA 1
ATOM 1175 C C . LEU A 1 151 ? -8.360 -4.712 13.987 1.00 95.06 151 LEU A C 1
ATOM 1177 O O . LEU A 1 151 ? -8.540 -5.277 15.065 1.00 95.06 151 LEU A O 1
ATOM 1181 N N . SER A 1 152 ? -9.036 -5.042 12.891 1.00 94.56 152 SER A N 1
ATOM 1182 C CA . SER A 1 152 ? -10.055 -6.093 12.877 1.00 94.56 152 SER A CA 1
ATOM 1183 C C . SER A 1 152 ? -9.950 -6.977 11.640 1.00 94.56 152 SER A C 1
ATOM 1185 O O . SER A 1 152 ? -9.551 -6.535 10.560 1.00 94.56 152 SER A O 1
ATOM 1187 N N . ARG A 1 153 ? -10.307 -8.253 11.795 1.00 93.31 153 ARG A N 1
ATOM 1188 C CA . ARG A 1 153 ? -10.344 -9.237 10.712 1.00 93.31 153 ARG A CA 1
ATOM 1189 C C . ARG A 1 153 ? -11.774 -9.700 10.456 1.00 93.31 153 ARG A C 1
ATOM 1191 O O . ARG A 1 153 ? -12.540 -9.934 11.386 1.00 93.31 153 ARG A O 1
ATOM 1198 N N . ARG A 1 154 ? -12.138 -9.854 9.181 1.00 92.44 154 ARG A N 1
ATOM 1199 C CA . ARG A 1 154 ? -13.435 -10.391 8.737 1.00 92.44 154 ARG A CA 1
ATOM 1200 C C . ARG A 1 154 ? -13.197 -11.415 7.635 1.00 92.44 154 ARG A C 1
ATOM 1202 O O . ARG A 1 154 ? -12.996 -11.041 6.483 1.00 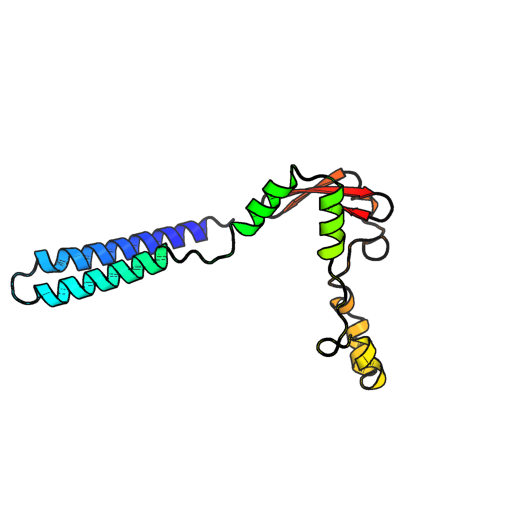92.44 154 ARG A O 1
ATOM 1209 N N . GLY A 1 155 ? -13.179 -12.700 7.984 1.00 91.06 155 GLY A N 1
ATOM 1210 C CA . GLY A 1 155 ? -12.749 -13.744 7.048 1.00 91.06 155 GLY A CA 1
ATOM 1211 C C . GLY A 1 155 ? -11.312 -13.488 6.587 1.00 91.06 155 GLY A C 1
ATOM 1212 O O . GLY A 1 155 ? -10.409 -13.410 7.418 1.00 91.06 155 GLY A O 1
ATOM 1213 N N . ASP A 1 156 ? -11.106 -13.284 5.289 1.00 90.94 156 ASP A N 1
ATOM 1214 C CA . ASP A 1 156 ? -9.787 -12.986 4.705 1.00 90.94 156 ASP A CA 1
ATOM 1215 C C . ASP A 1 156 ? -9.489 -11.488 4.569 1.00 90.94 156 ASP A C 1
ATOM 1217 O O . ASP A 1 156 ? -8.447 -11.092 4.050 1.00 90.94 156 ASP A O 1
ATOM 1221 N N . GLU A 1 157 ? -10.381 -10.633 5.063 1.00 89.00 157 GLU A N 1
ATOM 1222 C CA . GLU A 1 157 ? -10.195 -9.191 5.025 1.00 89.00 157 GLU A CA 1
ATOM 1223 C C . GLU A 1 157 ? -9.579 -8.654 6.317 1.00 89.00 157 GLU A C 1
ATOM 1225 O O . GLU A 1 157 ? -10.024 -8.987 7.417 1.00 89.00 157 GLU A O 1
ATOM 1230 N N . PHE A 1 158 ? -8.620 -7.743 6.168 1.00 91.56 158 PHE A N 1
ATOM 1231 C CA . PHE A 1 158 ? -7.923 -7.067 7.259 1.00 91.56 158 PHE A CA 1
ATOM 1232 C C . PHE A 1 158 ? -8.248 -5.564 7.232 1.00 91.56 158 PHE A C 1
ATOM 1234 O O . PHE A 1 158 ? -8.185 -4.935 6.174 1.00 91.56 158 PHE A O 1
ATOM 1241 N N . TRP A 1 159 ? -8.612 -4.998 8.383 1.00 90.12 159 TRP A N 1
ATOM 1242 C CA . TRP A 1 159 ? -9.127 -3.632 8.552 1.00 90.12 159 TRP A CA 1
ATOM 1243 C C . TRP A 1 159 ? -8.396 -2.897 9.690 1.00 90.12 159 TRP A C 1
ATOM 1245 O O . TRP A 1 159 ? -7.859 -3.557 10.580 1.00 90.12 159 TRP A O 1
ATOM 1255 N N . ALA A 1 160 ? -8.380 -1.558 9.659 1.00 88.38 160 ALA A N 1
ATOM 1256 C CA . ALA A 1 160 ? -7.755 -0.672 10.651 1.00 88.38 160 ALA A CA 1
ATOM 1257 C C . ALA A 1 160 ? -8.542 0.635 10.813 1.00 88.38 160 ALA A C 1
ATOM 1259 O O . ALA A 1 160 ? -9.145 1.064 9.799 1.00 88.38 160 ALA A O 1
#

Radius of gyration: 27.84 Å; chains: 1; bounding box: 43×81×42 Å

pLDDT: mean 78.43, std 15.49, range [47.75, 98.38]

Secondary structure (DSSP, 8-state):
--HHHHHHHHHHHHHHHHHHHHHHHHHHHS-SS-HHHHHHHHHHHHHHHHHHHS---S-SHHHHHHHHTTTT--HHHHHHHHHHHS-----SSS--HHHHTTTT-HHHHHHHHTSGGGGSS--SSTTTS-GGGGGGTEEEEEEETTEEEEEEEETTEEE-

Sequence (160 aa):
MDDSRQFVILAVQLLALAAVVTVAAWPLACGGRRRRLDLLATAVSVTLLIGWVTWEPDSRPSVLEAAELTEGVSSQRRKVFKDHLLPRQATGSEYVSSQTCRSCHPGQFSTWHRTFHRTMTQAAGPDSVIPAHSGQFDGKRLESRGRHYELSRRGDEFWA

Foldseek 3Di:
DDVVVVVVVVVVVVVLVVVLVCLLCVCVVDDDDCVVVSVVVSVVSVVVVCCVVPPDPPDPPVVVVVVVVPVPDDPVVVVVCCVVPQDDDDDDPVHPDLVVVCVVCVPVSVVVVVDCPVLVGDAQWPVNDDPVCPVCQPQNWDDDPNDIFGWHDDPGHIGD